Protein AF-A0A9D9JXM1-F1 (afdb_monomer)

Secondary structure (DSSP, 8-state):
--S-HHHHHHHHHHHHHHHHHTTS----PPTTPPTTHHHHHHHHHHHHHHHHHHHHHHHHHHHHHHHHHT-SS---HHHHHHHHHHHHHHHHHHTT---

Nearest PDB structures (foldseek):
  3at5-assembly1_A  TM=3.156E-01  e=7.061E+00  Podocnemis unifilis

Structure (mmCIF, N/CA/C/O backbone):
data_AF-A0A9D9JXM1-F1
#
_entry.id   AF-A0A9D9JXM1-F1
#
loop_
_atom_site.group_PDB
_atom_site.id
_atom_site.type_symbol
_atom_site.label_atom_id
_atom_site.label_alt_id
_atom_site.label_comp_id
_atom_site.label_asym_id
_atom_site.label_entity_id
_atom_site.label_seq_id
_atom_site.pdbx_PDB_ins_code
_atom_site.Cartn_x
_atom_site.Cartn_y
_atom_site.Cartn_z
_atom_site.occupancy
_atom_site.B_iso_or_equiv
_atom_site.auth_seq_id
_atom_site.auth_comp_id
_atom_site.auth_asym_id
_atom_site.auth_atom_id
_atom_site.pdbx_PDB_model_num
ATOM 1 N N . MET A 1 1 ? -0.958 9.144 5.772 1.00 65.94 1 MET A N 1
ATOM 2 C CA . MET A 1 1 ? -0.249 8.040 5.093 1.00 65.94 1 MET A CA 1
ATOM 3 C C . MET A 1 1 ? 0.777 7.406 6.000 1.00 65.94 1 MET A C 1
ATOM 5 O O . MET A 1 1 ? 1.579 8.111 6.601 1.00 65.94 1 MET A O 1
ATOM 9 N N . ARG A 1 2 ? 0.747 6.071 6.112 1.00 74.81 2 ARG A N 1
ATOM 10 C CA . ARG A 1 2 ? 1.712 5.279 6.905 1.00 74.81 2 ARG A CA 1
ATOM 11 C C . ARG A 1 2 ? 3.147 5.343 6.361 1.00 74.81 2 ARG A C 1
ATOM 13 O O . ARG A 1 2 ? 4.096 5.047 7.083 1.00 74.81 2 ARG A O 1
ATOM 20 N N . LEU A 1 3 ? 3.309 5.736 5.098 1.00 86.19 3 LEU A N 1
ATOM 21 C CA . LEU A 1 3 ? 4.589 5.963 4.432 1.00 86.19 3 LEU A CA 1
ATOM 22 C C . LEU A 1 3 ? 4.616 7.383 3.856 1.00 86.19 3 LEU A C 1
ATOM 24 O O . LEU A 1 3 ? 3.606 7.854 3.340 1.00 86.19 3 LEU A O 1
ATOM 28 N N . SER A 1 4 ? 5.765 8.061 3.938 1.00 92.12 4 SER A N 1
ATOM 29 C CA . SER A 1 4 ? 5.966 9.348 3.264 1.00 92.12 4 SER A CA 1
ATOM 30 C C . SER A 1 4 ? 6.168 9.156 1.760 1.00 92.12 4 SER A C 1
ATOM 32 O O . SER A 1 4 ? 6.690 8.123 1.332 1.00 92.12 4 SER A O 1
ATOM 34 N N . GLU A 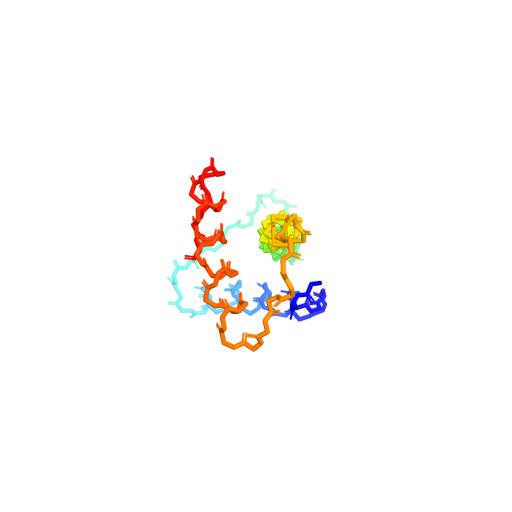1 5 ? 5.822 10.167 0.961 1.00 91.31 5 GLU A N 1
ATOM 35 C CA . GLU A 1 5 ? 5.982 10.132 -0.502 1.00 91.31 5 GLU A CA 1
ATOM 36 C C . GLU A 1 5 ? 7.420 9.809 -0.928 1.00 91.31 5 GLU A C 1
ATOM 38 O O . GLU A 1 5 ? 7.641 8.958 -1.788 1.00 91.31 5 GLU A O 1
ATOM 43 N N . ASP A 1 6 ? 8.418 10.398 -0.264 1.00 93.31 6 ASP A N 1
ATOM 44 C CA . ASP A 1 6 ? 9.828 10.110 -0.546 1.00 93.31 6 ASP A CA 1
ATOM 45 C C . ASP A 1 6 ? 10.200 8.651 -0.264 1.00 93.31 6 ASP A C 1
ATOM 47 O O . ASP A 1 6 ? 11.003 8.053 -0.985 1.00 93.31 6 ASP A O 1
ATOM 51 N N . LYS A 1 7 ? 9.606 8.043 0.769 1.00 94.94 7 LYS A N 1
ATOM 52 C CA . LYS A 1 7 ? 9.831 6.629 1.079 1.00 94.94 7 LYS A CA 1
ATOM 53 C C . LYS A 1 7 ? 9.166 5.731 0.038 1.00 94.94 7 LYS A C 1
ATOM 55 O O . LYS A 1 7 ? 9.782 4.752 -0.376 1.00 94.94 7 LYS A O 1
ATOM 60 N N . ILE A 1 8 ? 7.967 6.086 -0.426 1.00 95.44 8 ILE A N 1
ATOM 61 C CA . ILE A 1 8 ? 7.277 5.374 -1.511 1.00 95.44 8 ILE A CA 1
ATOM 62 C C . ILE A 1 8 ? 8.094 5.466 -2.805 1.00 95.44 8 ILE A C 1
ATOM 64 O O . ILE A 1 8 ? 8.305 4.449 -3.461 1.00 95.44 8 ILE A O 1
ATOM 68 N N . ARG A 1 9 ? 8.643 6.644 -3.131 1.00 95.19 9 ARG A N 1
ATOM 69 C CA . ARG A 1 9 ? 9.523 6.829 -4.295 1.00 95.19 9 ARG A CA 1
ATOM 70 C C . ARG A 1 9 ? 10.744 5.914 -4.232 1.00 95.19 9 ARG A C 1
ATOM 72 O O . ARG A 1 9 ? 11.005 5.195 -5.191 1.00 95.19 9 ARG A O 1
ATOM 79 N N . ARG A 1 10 ? 11.439 5.867 -3.090 1.00 96.31 10 ARG A N 1
ATOM 80 C CA . ARG A 1 10 ? 12.594 4.969 -2.901 1.00 96.31 10 ARG A CA 1
ATOM 81 C C . ARG A 1 10 ? 12.223 3.492 -3.032 1.00 96.31 10 ARG A C 1
ATOM 83 O O . A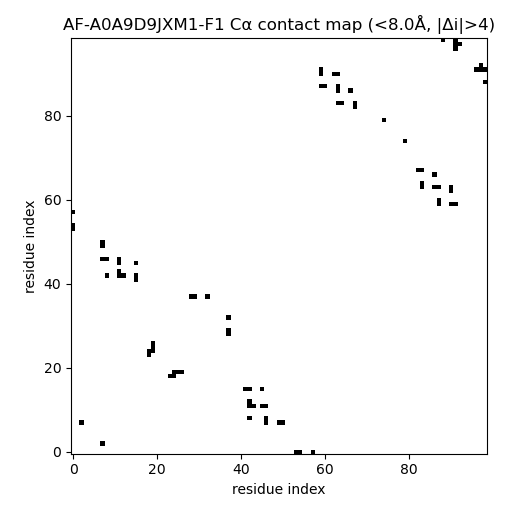RG A 1 10 ? 13.006 2.717 -3.572 1.00 96.31 10 ARG A O 1
ATOM 90 N N . ILE A 1 11 ? 11.050 3.091 -2.537 1.00 96.19 11 ILE A N 1
ATOM 91 C CA . ILE A 1 11 ? 10.545 1.720 -2.700 1.00 96.19 11 ILE A CA 1
ATOM 92 C C . ILE A 1 11 ? 10.281 1.427 -4.180 1.00 96.19 11 ILE A C 1
ATOM 94 O O . ILE A 1 11 ? 10.698 0.379 -4.662 1.00 96.19 11 ILE A O 1
ATOM 98 N N . ALA A 1 12 ? 9.649 2.351 -4.905 1.00 96.88 12 ALA A N 1
ATOM 99 C CA . ALA A 1 12 ? 9.350 2.188 -6.324 1.00 96.88 12 ALA A CA 1
ATOM 100 C C . ALA A 1 12 ? 10.621 2.060 -7.182 1.00 96.88 12 ALA A C 1
ATOM 102 O O . ALA A 1 12 ? 10.705 1.174 -8.030 1.00 96.88 12 ALA A O 1
ATOM 103 N N . GLU A 1 13 ? 11.627 2.901 -6.926 1.00 96.50 13 GLU A N 1
ATOM 104 C CA . GLU A 1 13 ? 12.941 2.825 -7.577 1.00 96.50 13 GLU A CA 1
ATOM 105 C C . GLU A 1 13 ? 13.624 1.487 -7.300 1.00 96.50 13 GLU A C 1
ATOM 107 O O . GLU A 1 13 ? 14.030 0.786 -8.225 1.00 96.50 13 GLU A O 1
ATOM 112 N N . ARG A 1 14 ? 13.693 1.098 -6.023 1.00 96.94 14 ARG A N 1
ATOM 113 C CA . ARG A 1 14 ? 14.340 -0.146 -5.612 1.00 96.94 14 ARG A CA 1
ATOM 114 C C . ARG A 1 14 ? 13.635 -1.376 -6.176 1.00 96.94 14 ARG A C 1
ATOM 116 O O . ARG A 1 14 ? 14.309 -2.306 -6.600 1.00 96.94 14 ARG A O 1
ATOM 123 N N . LEU A 1 15 ? 12.303 -1.384 -6.197 1.00 96.19 15 LEU A N 1
ATOM 124 C CA . LEU A 1 15 ? 11.524 -2.472 -6.783 1.00 96.19 15 LEU A CA 1
ATOM 125 C C . LEU A 1 15 ? 11.812 -2.600 -8.280 1.00 96.19 15 LEU A C 1
ATOM 127 O O . LEU A 1 15 ? 12.078 -3.702 -8.750 1.00 96.19 15 LEU A O 1
ATOM 131 N N . HIS A 1 16 ? 11.791 -1.484 -9.015 1.00 94.94 16 HIS A N 1
ATOM 132 C CA . HIS A 1 16 ? 12.121 -1.477 -10.439 1.00 94.94 16 HIS A CA 1
ATOM 133 C C . HIS A 1 16 ? 13.508 -2.083 -10.687 1.00 94.94 16 HIS A C 1
ATOM 135 O O . HIS A 1 16 ? 13.633 -3.024 -11.473 1.00 94.94 16 HIS A O 1
ATOM 141 N N . ASP A 1 17 ? 14.523 -1.560 -9.995 1.00 94.38 17 ASP A N 1
ATOM 142 C CA . ASP A 1 17 ? 15.922 -1.905 -10.238 1.00 94.38 17 ASP A CA 1
ATOM 143 C C . ASP A 1 17 ? 16.255 -3.333 -9.772 1.00 94.38 17 ASP A C 1
ATOM 145 O O . ASP A 1 17 ? 16.942 -4.065 -10.482 1.00 94.38 17 ASP A O 1
ATOM 149 N N . GLU A 1 18 ? 15.733 -3.785 -8.623 1.00 96.31 18 GLU A N 1
ATOM 150 C CA . GLU A 1 18 ? 15.980 -5.151 -8.139 1.00 96.31 18 GLU A CA 1
ATOM 151 C C . GLU A 1 18 ? 15.324 -6.218 -9.027 1.00 96.31 18 GLU A C 1
ATOM 153 O O . GLU A 1 18 ? 15.898 -7.294 -9.209 1.00 96.31 18 GLU A O 1
ATOM 158 N N . LEU A 1 19 ? 14.139 -5.951 -9.589 1.00 95.06 19 LEU A N 1
ATOM 159 C CA . LEU A 1 19 ? 13.471 -6.895 -10.491 1.00 95.06 19 LEU A CA 1
ATOM 160 C C . LEU A 1 19 ? 14.266 -7.107 -11.786 1.00 95.06 19 LEU A C 1
ATOM 162 O O . LEU A 1 19 ? 14.374 -8.240 -12.261 1.00 95.06 19 LEU A O 1
ATOM 166 N N . GLU A 1 20 ? 14.852 -6.039 -12.326 1.00 94.00 20 GLU A N 1
ATOM 167 C CA . GLU A 1 20 ? 15.735 -6.110 -13.493 1.00 94.00 20 GLU A CA 1
ATOM 168 C C . GLU A 1 20 ? 17.070 -6.773 -13.147 1.00 94.00 20 GLU A C 1
ATOM 170 O O . GLU A 1 20 ? 17.493 -7.700 -13.836 1.00 94.00 20 GLU A O 1
ATOM 175 N N . GLN A 1 21 ? 17.699 -6.379 -12.036 1.00 94.81 21 GLN A N 1
ATOM 176 C CA . GLN A 1 21 ? 18.983 -6.933 -11.604 1.00 94.81 21 GLN A CA 1
ATOM 177 C C . GLN A 1 21 ? 18.918 -8.447 -11.358 1.00 94.81 21 GLN A C 1
ATOM 179 O O . GLN A 1 21 ? 19.879 -9.165 -11.632 1.00 94.81 21 GLN A O 1
ATOM 184 N N . ARG A 1 22 ? 17.786 -8.951 -10.851 1.00 96.06 22 ARG A N 1
ATOM 185 C CA . ARG A 1 22 ? 17.558 -10.390 -10.641 1.00 96.06 22 ARG A CA 1
ATOM 186 C C . ARG A 1 22 ? 17.144 -11.134 -11.915 1.00 96.06 22 ARG A C 1
ATOM 188 O O . ARG A 1 22 ? 16.948 -12.344 -11.857 1.00 96.06 22 ARG A O 1
ATOM 195 N N . GLY A 1 23 ? 16.978 -10.437 -13.040 1.00 93.12 23 GLY A N 1
ATOM 196 C CA . GLY A 1 23 ? 16.535 -11.021 -14.307 1.00 93.12 23 GLY A CA 1
ATOM 197 C C . GLY A 1 23 ? 15.079 -11.493 -14.302 1.00 93.12 23 GLY A C 1
ATOM 198 O O . GLY A 1 23 ? 14.695 -12.286 -15.158 1.00 93.12 23 GLY A O 1
ATOM 199 N N . LEU A 1 24 ? 14.263 -11.028 -13.349 1.00 94.56 24 LEU A N 1
ATOM 200 C CA . LEU A 1 24 ? 12.838 -11.374 -13.267 1.00 94.56 24 LEU A CA 1
ATOM 201 C C . LEU A 1 24 ? 12.010 -10.598 -14.292 1.00 94.56 24 LEU A C 1
ATOM 203 O O . LEU A 1 24 ? 10.946 -11.051 -14.709 1.00 94.56 24 LEU A O 1
ATOM 207 N N . VAL A 1 25 ? 12.503 -9.427 -14.699 1.00 92.25 25 VAL A N 1
ATOM 208 C CA . VAL A 1 25 ? 11.884 -8.576 -15.710 1.00 92.25 25 VAL A CA 1
ATOM 209 C C . VAL A 1 25 ? 12.966 -8.040 -16.641 1.00 92.25 25 VAL A C 1
ATOM 211 O O . VAL A 1 25 ? 14.019 -7.606 -16.189 1.00 92.25 25 VAL A O 1
ATOM 214 N N . ALA A 1 26 ? 12.694 -8.043 -17.946 1.00 88.31 26 ALA A N 1
ATOM 215 C CA . ALA A 1 26 ? 13.525 -7.385 -18.949 1.00 88.31 26 ALA A CA 1
ATOM 216 C C . ALA A 1 26 ? 12.737 -6.220 -19.549 1.00 88.31 26 ALA A C 1
ATOM 218 O O . ALA A 1 26 ? 11.847 -6.418 -20.385 1.00 88.31 26 ALA A O 1
ATOM 219 N N . TYR A 1 27 ? 13.027 -5.003 -19.094 1.00 87.88 27 TYR A N 1
ATOM 220 C CA . TYR A 1 27 ? 12.314 -3.827 -19.566 1.00 87.88 27 TYR A CA 1
ATOM 221 C C . TYR A 1 27 ? 12.716 -3.491 -21.001 1.00 87.88 27 TYR A C 1
ATOM 223 O O . TYR A 1 27 ? 13.887 -3.511 -21.373 1.00 87.88 27 TYR A O 1
ATOM 231 N N . LYS A 1 28 ? 11.719 -3.164 -21.821 1.00 84.44 28 LYS A N 1
ATOM 232 C CA . LYS A 1 28 ? 11.931 -2.666 -23.179 1.00 84.44 28 LYS A CA 1
ATOM 233 C C . LYS A 1 28 ? 11.512 -1.214 -23.220 1.00 84.44 28 LYS A C 1
ATOM 235 O O . LYS A 1 28 ? 10.382 -0.887 -22.857 1.00 84.44 28 LYS A O 1
ATOM 240 N N . ASP A 1 29 ? 12.413 -0.362 -23.678 1.00 81.44 29 ASP A N 1
ATOM 241 C CA . ASP A 1 29 ? 12.061 1.021 -23.947 1.00 81.44 29 ASP A CA 1
ATOM 242 C C . ASP A 1 29 ? 11.371 1.132 -25.319 1.00 81.44 29 ASP A C 1
ATOM 244 O O . ASP A 1 29 ? 11.708 0.390 -26.252 1.00 81.44 29 ASP A O 1
ATOM 248 N N . PRO A 1 30 ? 10.379 2.029 -25.465 1.00 75.69 30 PRO A N 1
ATOM 249 C CA . PRO A 1 30 ? 9.762 2.305 -26.755 1.00 75.69 30 PRO A CA 1
ATOM 250 C C . PRO A 1 30 ? 10.807 2.744 -27.787 1.00 75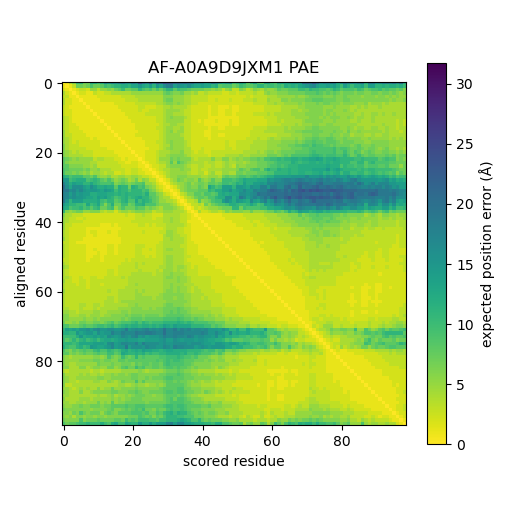.69 30 PRO A C 1
ATOM 252 O O . PRO A 1 30 ? 11.771 3.440 -27.460 1.00 75.69 30 PRO A O 1
ATOM 255 N N . ARG A 1 31 ? 10.602 2.385 -29.060 1.00 76.75 31 ARG A N 1
ATOM 256 C CA . ARG A 1 31 ? 11.481 2.845 -30.148 1.00 76.75 31 ARG A CA 1
ATOM 257 C C . ARG A 1 31 ? 11.496 4.377 -30.188 1.00 76.75 31 ARG A C 1
ATOM 259 O O . ARG A 1 31 ? 10.440 4.992 -30.282 1.00 76.75 31 ARG A O 1
ATOM 266 N N . GLY A 1 32 ? 12.690 4.969 -30.137 1.00 76.44 32 GLY A N 1
ATOM 267 C CA . GLY A 1 32 ? 12.881 6.424 -30.155 1.00 76.44 32 GLY A CA 1
ATOM 268 C C . GLY A 1 32 ? 12.784 7.115 -28.790 1.00 76.44 32 GLY A C 1
ATOM 269 O O . GLY A 1 32 ? 12.851 8.340 -28.742 1.00 76.44 32 GLY A O 1
ATOM 270 N N . ALA A 1 33 ? 12.642 6.372 -27.687 1.00 75.56 33 ALA A N 1
ATOM 271 C CA . ALA A 1 33 ? 12.672 6.957 -26.350 1.00 75.56 33 ALA A CA 1
ATOM 272 C C . ALA A 1 33 ? 14.076 7.469 -25.982 1.00 75.56 33 ALA A C 1
ATOM 274 O O . ALA A 1 33 ? 15.090 6.832 -26.270 1.00 75.56 33 ALA A O 1
ATOM 275 N N . THR A 1 34 ? 14.127 8.615 -25.303 1.00 74.69 34 THR A N 1
ATOM 276 C CA . THR A 1 34 ? 15.356 9.169 -24.726 1.00 74.69 34 THR A CA 1
ATOM 277 C C . THR A 1 34 ? 15.908 8.222 -23.650 1.00 74.69 34 THR A C 1
ATOM 279 O O . THR A 1 34 ? 15.117 7.691 -22.860 1.00 74.69 34 THR A O 1
ATOM 282 N N . PRO A 1 35 ? 17.238 8.027 -23.552 1.00 70.19 35 PRO A N 1
ATOM 283 C CA . PRO A 1 35 ? 17.832 7.214 -22.493 1.00 70.19 35 PRO A CA 1
ATOM 284 C C . PRO A 1 35 ? 17.338 7.638 -21.102 1.00 70.19 35 PRO A C 1
ATOM 286 O O . PRO A 1 35 ? 17.329 8.822 -20.772 1.00 70.19 35 PRO A O 1
ATOM 289 N N . GLY A 1 36 ? 16.883 6.677 -20.295 1.00 71.25 36 GLY A N 1
ATOM 290 C CA . GLY A 1 36 ? 16.385 6.917 -18.933 1.00 71.25 36 GLY A CA 1
ATOM 291 C C . GLY A 1 36 ? 14.920 7.367 -18.819 1.00 71.25 36 GLY A C 1
ATOM 292 O O . GLY A 1 36 ? 14.332 7.213 -17.746 1.00 71.25 36 GLY A O 1
ATOM 293 N N . ALA A 1 37 ? 14.283 7.829 -19.904 1.00 78.44 37 ALA A N 1
ATOM 294 C CA . ALA A 1 37 ? 12.872 8.231 -19.885 1.00 78.44 37 ALA A CA 1
ATOM 295 C C . ALA A 1 37 ? 11.935 7.047 -19.585 1.00 78.44 37 ALA A C 1
ATOM 297 O O . ALA A 1 37 ? 10.967 7.184 -18.834 1.00 78.44 37 ALA A O 1
ATOM 298 N N . GLY A 1 38 ? 12.259 5.860 -20.108 1.00 85.88 38 GLY A N 1
ATOM 299 C CA . GLY A 1 38 ? 11.500 4.641 -19.837 1.00 85.88 38 GLY A CA 1
ATOM 300 C C . GLY A 1 38 ? 11.558 4.217 -18.369 1.00 85.88 38 GLY A C 1
ATOM 301 O O . GLY A 1 38 ? 10.522 3.894 -17.786 1.00 85.88 38 GLY A O 1
ATOM 302 N N . ARG A 1 39 ? 12.738 4.294 -17.733 1.00 89.56 39 ARG A N 1
ATOM 303 C CA . ARG A 1 39 ? 12.891 4.001 -16.296 1.00 89.56 39 ARG A CA 1
ATOM 304 C C . ARG A 1 39 ? 12.050 4.954 -15.455 1.00 89.56 39 ARG A C 1
ATOM 306 O O . ARG A 1 39 ? 11.287 4.497 -14.609 1.00 89.56 39 ARG A O 1
ATOM 313 N N . ALA A 1 40 ? 12.155 6.261 -15.701 1.00 90.56 40 ALA A N 1
ATOM 314 C CA . ALA A 1 40 ? 11.397 7.259 -14.949 1.00 90.56 40 ALA A CA 1
ATOM 315 C C . ALA A 1 40 ? 9.879 7.023 -15.047 1.00 90.56 40 ALA A C 1
ATOM 317 O O . ALA A 1 40 ? 9.184 7.062 -14.033 1.00 90.56 40 ALA A O 1
ATOM 318 N N . ALA A 1 41 ? 9.372 6.703 -16.242 1.00 91.19 41 ALA A N 1
ATOM 319 C CA . ALA A 1 41 ? 7.960 6.388 -16.446 1.00 91.19 41 ALA A CA 1
ATOM 320 C C . ALA A 1 41 ? 7.516 5.124 -15.687 1.00 91.19 41 ALA A C 1
ATOM 322 O O . ALA A 1 41 ? 6.455 5.125 -15.065 1.00 91.19 41 ALA A O 1
ATOM 323 N N . ARG A 1 42 ? 8.331 4.061 -15.686 1.00 92.69 42 ARG A N 1
ATOM 324 C CA . ARG A 1 42 ? 8.033 2.818 -14.953 1.00 92.69 42 ARG A CA 1
ATOM 325 C C . ARG A 1 42 ? 8.046 3.021 -13.441 1.00 92.69 42 ARG A C 1
ATOM 327 O O . ARG A 1 42 ? 7.112 2.599 -12.766 1.00 92.69 42 ARG A O 1
ATOM 334 N N . VAL A 1 43 ? 9.059 3.712 -12.919 1.00 95.00 43 VAL A N 1
ATOM 335 C CA . VAL A 1 43 ? 9.129 4.075 -11.496 1.00 95.00 43 VAL A CA 1
ATOM 336 C C . VAL A 1 43 ? 7.915 4.912 -11.101 1.00 95.00 43 VAL A C 1
ATOM 338 O O . VAL A 1 43 ? 7.304 4.642 -10.069 1.00 95.00 43 VAL A O 1
ATOM 341 N N . LYS A 1 44 ? 7.514 5.878 -11.937 1.00 95.19 44 LYS A N 1
ATOM 342 C C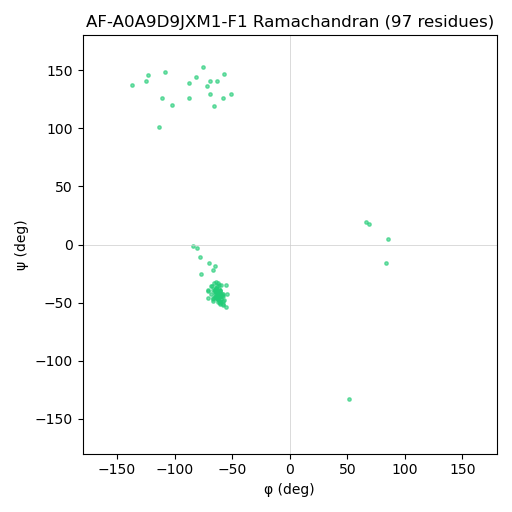A . LYS A 1 44 ? 6.302 6.670 -11.704 1.00 95.19 44 LYS A CA 1
ATOM 343 C C . LYS A 1 44 ? 5.048 5.794 -11.667 1.00 95.19 44 LYS A C 1
ATOM 345 O O . LYS A 1 44 ? 4.238 5.967 -10.768 1.00 95.19 44 LYS A O 1
ATOM 350 N N . ALA A 1 45 ? 4.901 4.840 -12.585 1.00 95.38 45 ALA A N 1
ATOM 351 C CA . ALA A 1 45 ? 3.753 3.933 -12.592 1.00 95.38 45 ALA A CA 1
ATOM 352 C C . ALA A 1 45 ? 3.676 3.077 -11.313 1.00 95.38 45 ALA A C 1
ATOM 354 O O . ALA A 1 45 ? 2.600 2.935 -10.738 1.00 95.38 45 ALA A O 1
ATOM 355 N N . ILE A 1 46 ? 4.813 2.561 -10.832 1.00 96.38 46 ILE A N 1
ATOM 356 C CA . ILE A 1 46 ? 4.892 1.823 -9.560 1.00 96.38 46 ILE A CA 1
ATOM 357 C C . ILE A 1 46 ? 4.530 2.739 -8.383 1.00 96.38 46 ILE A C 1
ATOM 359 O O . ILE A 1 46 ? 3.746 2.356 -7.519 1.00 96.38 46 ILE A O 1
ATOM 363 N N . TYR A 1 47 ? 5.083 3.953 -8.352 1.00 96.88 47 TYR A N 1
ATOM 364 C CA . TYR A 1 47 ? 4.781 4.951 -7.328 1.00 96.88 47 TYR A CA 1
ATOM 365 C C . TYR A 1 47 ? 3.285 5.278 -7.278 1.00 96.88 47 TYR A C 1
ATOM 367 O O . TYR A 1 47 ? 2.678 5.194 -6.214 1.00 96.88 47 TYR A O 1
ATOM 375 N N . ASP A 1 48 ? 2.692 5.614 -8.427 1.00 97.25 48 ASP A N 1
ATOM 376 C CA . ASP A 1 48 ? 1.281 5.982 -8.535 1.00 97.25 48 ASP A CA 1
ATOM 377 C C . ASP A 1 48 ? 0.383 4.827 -8.077 1.00 97.25 48 ASP A C 1
ATOM 379 O O . ASP A 1 48 ? -0.591 5.058 -7.362 1.00 97.25 48 ASP A O 1
ATOM 383 N N . PHE A 1 49 ? 0.742 3.588 -8.435 1.00 96.19 49 PHE A N 1
ATOM 384 C CA . PHE A 1 49 ? 0.041 2.391 -7.980 1.00 96.19 49 PHE A CA 1
ATOM 385 C C . PHE A 1 49 ? 0.076 2.259 -6.452 1.00 96.19 49 PHE A C 1
ATOM 387 O O . PHE A 1 49 ? -0.977 2.133 -5.834 1.00 96.19 49 PHE A O 1
ATOM 394 N N . ILE A 1 50 ? 1.257 2.357 -5.828 1.00 95.12 50 ILE A N 1
ATOM 395 C CA . ILE A 1 50 ? 1.395 2.252 -4.364 1.00 95.12 50 ILE A CA 1
ATOM 396 C C . ILE A 1 50 ? 0.622 3.375 -3.661 1.00 95.12 50 ILE A C 1
ATOM 398 O O . ILE A 1 50 ? -0.046 3.137 -2.660 1.00 95.12 50 ILE A O 1
ATOM 402 N N . VAL A 1 51 ? 0.697 4.606 -4.171 1.00 95.75 51 VAL A N 1
ATOM 403 C CA . VAL A 1 51 ? -0.033 5.748 -3.603 1.00 95.75 51 VAL A CA 1
ATOM 404 C C . VAL A 1 51 ? -1.541 5.542 -3.699 1.00 95.75 51 VAL A C 1
ATOM 406 O O . VAL A 1 51 ? -2.249 5.826 -2.736 1.00 95.75 51 VAL A O 1
ATOM 409 N N . ALA A 1 52 ? -2.039 5.080 -4.847 1.00 94.62 52 ALA A N 1
ATOM 410 C CA . ALA A 1 52 ? -3.458 4.802 -5.030 1.00 94.62 52 ALA A CA 1
ATOM 411 C C . ALA A 1 52 ? -3.935 3.695 -4.082 1.00 94.62 52 ALA A C 1
ATOM 413 O O . ALA A 1 52 ? -4.968 3.856 -3.437 1.00 94.62 52 ALA A O 1
ATOM 414 N N . ASP A 1 53 ? -3.154 2.626 -3.942 1.00 94.56 53 ASP A N 1
ATOM 415 C CA . ASP A 1 53 ? -3.464 1.514 -3.046 1.00 94.56 53 ASP A CA 1
ATOM 416 C C . ASP A 1 53 ? -3.513 1.953 -1.572 1.00 94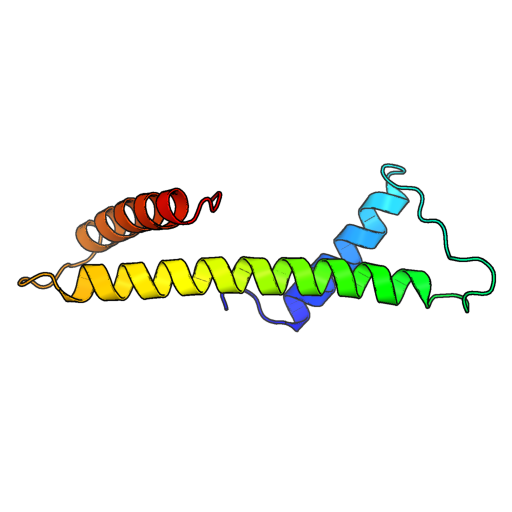.56 53 ASP A C 1
ATOM 418 O O . ASP A 1 53 ? -4.501 1.720 -0.877 1.00 94.56 53 ASP A O 1
ATOM 422 N N . LEU A 1 54 ? -2.514 2.720 -1.121 1.00 93.06 54 LEU A N 1
ATOM 423 C CA . LEU A 1 54 ? -2.485 3.268 0.239 1.00 93.06 54 LEU A CA 1
ATOM 424 C C . LEU A 1 54 ? -3.669 4.197 0.528 1.00 93.06 54 LEU A C 1
ATOM 426 O O . LEU A 1 54 ? -4.162 4.215 1.652 1.00 93.06 54 LEU A O 1
ATOM 430 N N . LYS A 1 55 ? -4.143 4.964 -0.463 1.00 93.50 55 LYS A N 1
ATOM 431 C CA . LYS A 1 55 ? -5.343 5.800 -0.299 1.00 93.50 55 LYS A CA 1
ATOM 432 C C . LYS A 1 55 ? -6.593 4.956 -0.074 1.00 93.50 55 LYS A C 1
ATOM 434 O O . LYS A 1 55 ? -7.412 5.317 0.764 1.00 93.50 55 LYS A O 1
ATOM 439 N N . ILE A 1 56 ? -6.726 3.828 -0.774 1.00 94.19 56 ILE A N 1
ATOM 440 C CA . ILE A 1 56 ? -7.840 2.898 -0.550 1.00 94.19 56 ILE A CA 1
ATOM 441 C C . ILE A 1 56 ? -7.783 2.358 0.884 1.00 94.19 56 ILE A C 1
ATOM 443 O O . ILE A 1 56 ? -8.806 2.345 1.568 1.00 94.19 56 ILE A O 1
ATOM 447 N N . GLU A 1 57 ? -6.597 1.976 1.369 1.00 93.44 57 GLU A N 1
ATOM 448 C CA . GLU A 1 57 ? -6.431 1.521 2.755 1.00 93.44 57 GLU A CA 1
ATOM 449 C C . GLU A 1 57 ? -6.813 2.616 3.770 1.00 93.44 57 GLU A C 1
ATOM 451 O O . GLU A 1 57 ? -7.506 2.341 4.750 1.00 93.44 57 GLU A O 1
ATOM 456 N N . GLU A 1 58 ? -6.418 3.868 3.528 1.00 93.69 58 GLU A N 1
ATOM 457 C CA . GLU A 1 58 ? -6.780 5.004 4.385 1.00 93.69 58 GLU A CA 1
ATOM 458 C C . GLU A 1 58 ? -8.284 5.275 4.415 1.00 93.69 58 GLU A C 1
ATOM 460 O O . GLU A 1 58 ? -8.839 5.578 5.472 1.00 93.69 58 GLU A O 1
ATOM 465 N N . GLU A 1 59 ? -8.962 5.156 3.275 1.00 94.88 59 GLU A N 1
ATOM 466 C CA . GLU A 1 59 ? -10.415 5.290 3.213 1.00 94.88 59 GLU A CA 1
ATOM 467 C C . GLU A 1 59 ? -11.128 4.183 3.991 1.00 94.88 59 GLU A C 1
ATOM 469 O O . GLU A 1 59 ? -12.136 4.452 4.652 1.00 94.88 59 GLU A O 1
ATOM 474 N N . ILE A 1 60 ? -10.607 2.952 3.926 1.00 95.62 60 ILE A N 1
ATOM 475 C CA . ILE A 1 60 ? -11.099 1.825 4.722 1.00 95.62 60 ILE A CA 1
ATOM 476 C C . ILE A 1 60 ? -10.916 2.134 6.209 1.00 95.62 60 ILE A C 1
ATOM 478 O O . ILE A 1 60 ? -11.878 2.032 6.968 1.00 95.62 60 ILE A O 1
ATOM 482 N N . ASP A 1 61 ? -9.725 2.571 6.627 1.00 95.00 61 ASP A N 1
ATOM 483 C CA . ASP A 1 61 ? -9.449 2.937 8.020 1.00 95.00 61 ASP A CA 1
ATOM 484 C C . ASP A 1 61 ? -10.394 4.057 8.498 1.00 95.00 61 A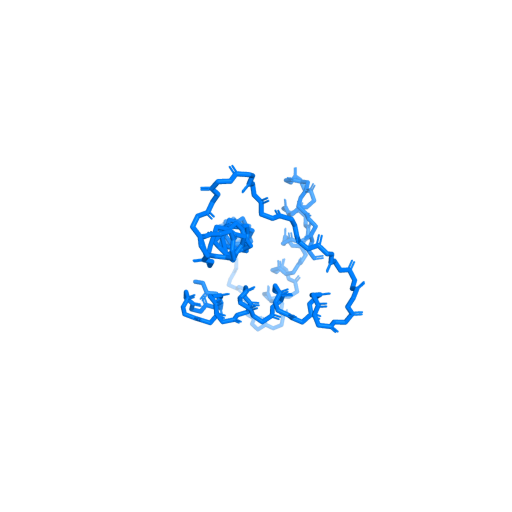SP A C 1
ATOM 486 O O . ASP A 1 61 ? -10.997 3.951 9.566 1.00 95.00 61 ASP A O 1
ATOM 490 N N . ALA A 1 62 ? -10.611 5.095 7.685 1.00 95.56 62 ALA A N 1
ATOM 491 C CA . ALA A 1 62 ? -11.525 6.191 8.008 1.00 95.56 62 ALA A CA 1
ATOM 492 C C . ALA A 1 62 ? -12.997 5.748 8.093 1.00 95.56 62 ALA A C 1
ATOM 494 O O . ALA A 1 62 ? -13.782 6.302 8.867 1.00 95.56 62 ALA A O 1
ATOM 495 N N . GLU A 1 63 ? -13.416 4.768 7.293 1.00 95.62 63 GLU A N 1
ATOM 496 C CA . GLU A 1 63 ? -14.742 4.158 7.410 1.00 95.62 63 GLU A CA 1
ATOM 497 C C . GLU A 1 63 ? -14.881 3.343 8.696 1.00 95.62 63 GLU A C 1
ATOM 499 O O . GLU A 1 63 ? -15.882 3.485 9.399 1.00 95.62 63 GLU A O 1
ATOM 504 N N . VAL A 1 64 ? -13.863 2.564 9.055 1.00 96.38 64 VAL A N 1
ATOM 505 C CA . VAL A 1 64 ? -13.844 1.813 10.315 1.00 96.38 64 VAL A CA 1
ATOM 506 C C . VAL A 1 64 ? -13.921 2.754 11.513 1.00 96.38 64 VAL A C 1
ATOM 508 O O . VAL A 1 64 ? -14.721 2.518 12.414 1.00 96.38 64 VAL A O 1
ATOM 511 N N . GLU A 1 65 ? -13.169 3.856 11.515 1.00 95.19 65 GLU A N 1
ATOM 512 C CA . GLU A 1 65 ? -13.251 4.863 12.581 1.00 95.19 65 GLU A CA 1
ATOM 513 C C . GLU A 1 65 ? -14.657 5.475 12.693 1.00 95.19 65 GLU A C 1
ATOM 515 O O . GLU A 1 65 ? -15.169 5.657 13.800 1.00 95.19 65 GLU A O 1
ATOM 520 N N . ARG A 1 66 ? -15.331 5.727 11.561 1.00 95.81 66 ARG A N 1
ATOM 521 C CA . ARG A 1 66 ? -16.737 6.168 11.556 1.00 95.81 66 ARG A CA 1
ATOM 522 C C . ARG A 1 66 ? -17.681 5.113 12.125 1.00 95.81 66 ARG A C 1
ATOM 524 O O . ARG A 1 66 ? -18.627 5.476 12.808 1.00 95.81 66 ARG A O 1
ATOM 531 N N . ILE A 1 67 ? -17.444 3.828 11.872 1.00 94.06 67 ILE A N 1
ATOM 532 C CA . ILE A 1 67 ? -18.244 2.740 12.454 1.00 94.06 67 ILE A CA 1
ATOM 533 C C . ILE A 1 67 ? -18.028 2.687 13.968 1.00 94.06 67 ILE A C 1
ATOM 535 O O . ILE A 1 67 ? -18.996 2.669 14.727 1.00 94.06 67 ILE A O 1
ATOM 539 N N . LEU A 1 68 ? -16.774 2.708 14.425 1.00 93.69 68 LEU A N 1
ATOM 540 C CA . LEU A 1 68 ? -16.442 2.632 15.848 1.00 93.69 68 LEU A CA 1
ATOM 541 C C . LEU A 1 68 ? -16.967 3.836 16.638 1.00 93.69 68 LEU A C 1
ATOM 543 O O . LEU A 1 68 ? -17.362 3.668 17.789 1.00 93.69 68 LEU A O 1
ATOM 547 N N . SER A 1 69 ? -17.038 5.023 16.031 1.00 93.12 69 SER A N 1
ATOM 548 C CA . SER A 1 69 ? -17.571 6.219 16.695 1.00 93.12 69 SER A CA 1
ATOM 549 C C . SER A 1 69 ? -19.084 6.181 16.940 1.00 93.12 69 SER A C 1
ATOM 551 O O . SER A 1 69 ? -19.575 6.935 17.775 1.00 93.12 69 SER A O 1
ATOM 553 N N . THR A 1 70 ? -19.828 5.285 16.276 1.00 93.88 70 THR A N 1
ATOM 554 C CA . THR A 1 70 ? -21.266 5.081 16.544 1.00 93.88 70 THR A CA 1
ATOM 555 C C . THR A 1 70 ? -21.553 4.253 17.797 1.00 93.88 70 THR A C 1
ATOM 557 O O . THR A 1 70 ? -22.704 4.169 18.228 1.00 93.88 70 THR A O 1
ATOM 560 N N . TYR A 1 71 ? -20.535 3.628 18.396 1.00 90.19 71 TYR A N 1
ATOM 561 C CA . TYR A 1 71 ? -20.725 2.830 19.601 1.00 90.19 71 TYR A CA 1
ATOM 562 C C . TYR A 1 71 ? -21.071 3.746 20.780 1.00 90.19 71 TYR A C 1
ATOM 564 O O . TYR A 1 71 ? -20.382 4.720 21.063 1.00 90.19 71 TYR A O 1
ATOM 572 N N . SER A 1 72 ? -22.141 3.403 21.501 1.00 80.06 72 SER A N 1
ATOM 573 C CA . SER A 1 72 ? -22.655 4.196 22.628 1.00 80.06 72 SER A CA 1
ATOM 574 C C . SER A 1 72 ? -21.713 4.249 23.831 1.00 80.06 72 SER A C 1
ATOM 576 O O . SER A 1 72 ? -21.812 5.154 24.657 1.00 80.06 72 SER A O 1
ATOM 578 N N . ARG A 1 73 ? -20.807 3.274 23.942 1.00 90.50 73 ARG A N 1
ATOM 579 C CA . ARG A 1 73 ? -19.790 3.196 24.991 1.00 90.50 73 ARG A CA 1
ATOM 580 C C . ARG A 1 73 ? -18.410 3.485 24.427 1.00 90.50 73 ARG A C 1
ATOM 582 O O . ARG A 1 73 ? -18.096 3.103 23.303 1.00 90.50 73 ARG A O 1
ATOM 589 N N . GLU A 1 74 ? -17.566 4.077 25.261 1.00 86.88 74 GLU A N 1
ATOM 590 C CA . GLU A 1 74 ? -16.160 4.290 24.944 1.00 86.88 74 GLU A CA 1
ATOM 591 C C . GLU A 1 74 ? -15.432 2.937 24.843 1.00 86.88 74 GLU A C 1
ATOM 593 O O . GLU A 1 74 ? -15.391 2.165 25.804 1.00 86.88 74 GLU A O 1
ATOM 598 N N . LEU A 1 75 ? -14.868 2.645 23.670 1.00 89.12 75 LEU A N 1
ATOM 599 C CA . LEU A 1 75 ? -14.061 1.449 23.424 1.00 89.12 75 LEU A CA 1
ATOM 600 C C . LEU A 1 75 ? -12.601 1.744 23.791 1.00 89.12 75 LEU A C 1
ATOM 602 O O . LEU A 1 75 ? -12.023 2.702 23.275 1.00 89.12 75 LEU A O 1
ATOM 606 N N . LYS A 1 76 ? -11.983 0.926 24.653 1.00 90.69 76 LYS A N 1
ATOM 607 C CA . LYS A 1 76 ? -10.615 1.165 25.157 1.00 90.69 76 LYS A CA 1
ATOM 608 C C . LYS A 1 76 ? -9.664 0.008 24.886 1.00 90.69 76 LYS A C 1
ATOM 610 O O . LYS A 1 76 ? -10.041 -1.159 24.961 1.00 90.69 76 LYS A O 1
ATOM 615 N N . GLY A 1 77 ? -8.401 0.364 24.642 1.00 91.75 77 GLY A N 1
ATOM 616 C CA . GLY A 1 77 ? -7.283 -0.573 24.528 1.00 91.75 77 GLY A CA 1
ATOM 617 C C . GLY A 1 77 ? -7.564 -1.717 23.554 1.00 91.75 77 GLY A C 1
ATOM 618 O O . GLY A 1 77 ? -8.089 -1.506 22.463 1.00 91.75 77 GLY A O 1
ATOM 619 N N . THR A 1 78 ? -7.268 -2.940 23.992 1.00 93.44 78 THR A N 1
ATOM 620 C CA . THR A 1 78 ? -7.371 -4.162 23.184 1.00 93.44 78 THR A CA 1
ATOM 621 C C . THR A 1 78 ? -8.752 -4.384 22.571 1.00 93.44 78 THR A C 1
ATOM 623 O O . THR A 1 78 ? -8.850 -4.888 21.457 1.00 93.44 78 THR A O 1
ATOM 626 N N . GLU A 1 79 ? -9.831 -4.010 23.263 1.00 91.88 79 GLU A N 1
ATOM 627 C CA . GLU A 1 79 ? -11.187 -4.181 22.734 1.00 91.88 79 GLU A CA 1
ATOM 628 C C . GLU A 1 79 ? -11.401 -3.356 21.463 1.00 91.88 79 GLU A C 1
ATOM 630 O O . GLU A 1 79 ? -11.927 -3.859 20.466 1.00 91.88 79 GLU A O 1
ATOM 635 N N . ARG A 1 80 ? -10.948 -2.099 21.483 1.00 93.06 80 ARG A N 1
ATOM 636 C CA . ARG A 1 80 ? -11.018 -1.216 20.321 1.00 93.06 80 ARG A CA 1
ATOM 637 C C . ARG A 1 80 ? -10.199 -1.784 19.166 1.00 93.06 80 ARG A C 1
ATOM 639 O O . ARG A 1 80 ? -10.692 -1.804 18.044 1.00 93.06 80 ARG A O 1
ATOM 646 N N . ASP A 1 81 ? -8.999 -2.290 19.440 1.00 93.06 81 ASP A N 1
ATOM 647 C CA . ASP A 1 81 ? -8.108 -2.843 18.413 1.00 93.06 81 ASP A CA 1
ATOM 648 C C . ASP A 1 81 ? -8.691 -4.095 17.746 1.00 93.06 81 ASP A C 1
ATOM 650 O O . ASP A 1 81 ? -8.612 -4.252 16.525 1.00 93.06 81 ASP A O 1
ATOM 654 N N . VAL A 1 82 ? -9.310 -4.980 18.532 1.00 95.31 82 VAL A N 1
ATOM 655 C CA . VAL A 1 82 ? -9.984 -6.181 18.015 1.00 95.31 82 VAL A CA 1
ATOM 656 C C . VAL A 1 82 ? -11.158 -5.793 17.119 1.00 95.31 82 VAL A C 1
ATOM 658 O O . VAL A 1 82 ? -11.290 -6.324 16.014 1.00 95.31 82 VAL A O 1
ATOM 661 N N . LEU A 1 83 ? -11.994 -4.848 17.559 1.00 95.06 83 LEU A N 1
ATOM 662 C CA . LEU A 1 83 ? -13.130 -4.376 16.766 1.00 95.06 83 LEU A CA 1
ATOM 663 C C . LEU A 1 83 ? -12.682 -3.636 15.506 1.00 95.06 83 LEU A C 1
ATOM 665 O O . LEU A 1 83 ? -13.268 -3.849 14.447 1.00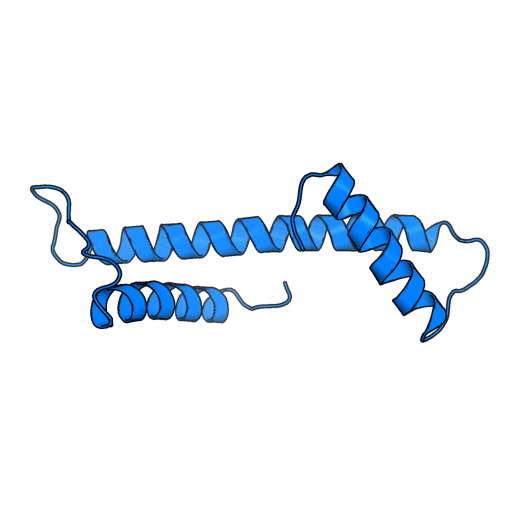 95.06 83 LEU A O 1
ATOM 669 N N . PHE A 1 84 ? -11.623 -2.832 15.598 1.00 95.69 84 PHE A N 1
ATOM 670 C CA . PHE A 1 84 ? -11.033 -2.150 14.452 1.00 95.69 84 PHE A CA 1
ATOM 671 C C . PHE A 1 84 ? -10.60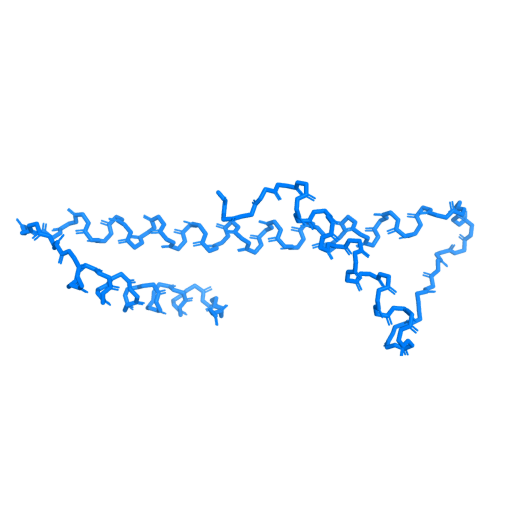3 -3.154 13.380 1.00 95.69 84 PHE A C 1
ATOM 673 O O . PHE A 1 84 ? -11.021 -3.037 12.233 1.00 95.69 84 PHE A O 1
ATOM 680 N N . ARG A 1 85 ? -9.829 -4.185 13.746 1.00 95.50 85 ARG A N 1
ATOM 681 C CA . ARG A 1 85 ? -9.378 -5.217 12.794 1.00 95.50 85 ARG A CA 1
ATOM 682 C C . ARG A 1 85 ? -10.549 -5.956 12.155 1.00 95.50 85 ARG A C 1
ATOM 684 O O . ARG A 1 85 ? -10.581 -6.103 10.938 1.00 95.50 85 ARG A O 1
ATOM 691 N N . LYS A 1 86 ? -11.539 -6.351 12.960 1.00 95.69 86 LYS A N 1
ATOM 692 C CA . LYS A 1 86 ? -12.728 -7.059 12.470 1.00 95.69 86 LYS A CA 1
ATOM 693 C C . LYS A 1 86 ? -13.510 -6.228 11.449 1.00 95.69 86 LYS A C 1
ATOM 695 O O . LYS A 1 86 ? -13.847 -6.725 10.378 1.00 95.69 86 LYS A O 1
ATOM 700 N N . HIS A 1 87 ? -13.789 -4.966 11.771 1.00 96.06 87 HIS A N 1
ATOM 701 C CA . HIS A 1 87 ? -14.512 -4.070 10.867 1.00 96.06 87 HIS A CA 1
ATOM 702 C C . HIS A 1 87 ? -13.683 -3.726 9.633 1.00 96.06 87 HIS A C 1
ATOM 704 O O . HIS A 1 87 ? -14.233 -3.660 8.539 1.00 96.06 87 HIS A O 1
ATOM 710 N N . LYS A 1 88 ? -12.363 -3.580 9.775 1.00 95.88 88 LYS A N 1
ATOM 711 C CA . LYS A 1 88 ? -11.451 -3.364 8.649 1.00 95.88 88 LYS A CA 1
ATOM 712 C C . LYS A 1 88 ? -11.503 -4.509 7.645 1.00 95.88 88 LYS A C 1
ATOM 714 O O . LYS A 1 88 ? -11.658 -4.253 6.455 1.00 95.88 88 LYS A O 1
ATOM 719 N N . GLU A 1 89 ? -11.443 -5.754 8.110 1.00 95.75 89 GLU A N 1
ATOM 720 C CA . GLU A 1 89 ? -11.594 -6.933 7.249 1.00 95.75 89 GLU A CA 1
ATOM 721 C C . GLU A 1 89 ? -12.960 -6.971 6.551 1.00 95.75 89 GLU A C 1
ATOM 723 O O . GLU A 1 89 ? -13.051 -7.310 5.369 1.00 95.75 89 GLU A O 1
ATOM 728 N N . GLU A 1 90 ? -14.030 -6.606 7.258 1.00 95.56 90 GLU A N 1
ATOM 729 C CA . GLU A 1 90 ? -15.378 -6.573 6.691 1.00 95.56 90 GLU A CA 1
ATOM 730 C C . GLU A 1 90 ? -15.529 -5.487 5.614 1.00 95.56 90 GLU A C 1
ATOM 732 O O . GLU A 1 90 ? -16.047 -5.762 4.529 1.00 95.56 90 GLU A O 1
ATOM 737 N N . VAL A 1 91 ? -15.059 -4.267 5.887 1.00 95.69 91 VAL A N 1
ATOM 738 C CA . VAL A 1 91 ? -15.107 -3.136 4.947 1.00 95.69 91 VAL A CA 1
ATOM 739 C C . VAL A 1 91 ? -14.231 -3.415 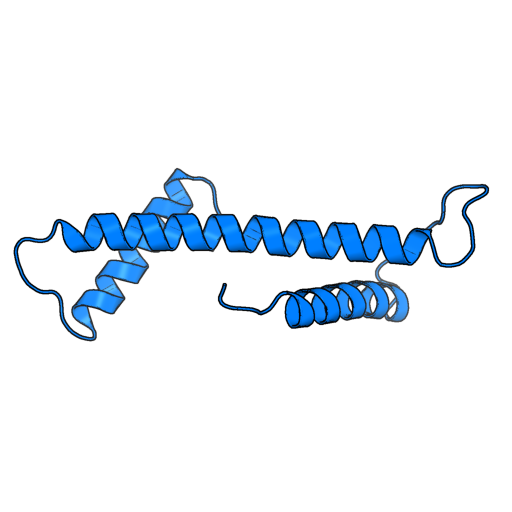3.725 1.00 95.69 91 VAL A C 1
ATOM 741 O O . VAL A 1 91 ? -14.694 -3.238 2.597 1.00 95.69 91 VAL A O 1
ATOM 744 N N . ALA A 1 92 ? -13.009 -3.922 3.922 1.00 95.06 92 ALA A N 1
ATOM 745 C CA . ALA A 1 92 ? -12.122 -4.312 2.827 1.00 95.06 92 ALA A CA 1
ATOM 746 C C . ALA A 1 92 ? -12.788 -5.351 1.915 1.00 95.06 92 ALA A C 1
ATOM 748 O O . ALA A 1 92 ? -12.872 -5.150 0.702 1.00 95.06 92 ALA A O 1
ATOM 749 N N . ARG A 1 93 ? -13.381 -6.402 2.500 1.00 94.94 93 ARG A N 1
ATOM 750 C CA . ARG A 1 93 ? -14.101 -7.440 1.749 1.00 94.94 93 ARG A CA 1
ATOM 751 C C . ARG A 1 93 ? -15.264 -6.872 0.938 1.00 94.94 93 ARG A C 1
ATOM 753 O O . ARG A 1 93 ? -15.420 -7.239 -0.223 1.00 94.94 93 ARG A O 1
ATOM 760 N N . LYS A 1 94 ? -16.070 -5.975 1.518 1.00 93.62 94 LYS A N 1
ATOM 761 C CA . LYS A 1 94 ? -17.194 -5.328 0.812 1.00 93.62 94 LYS A CA 1
ATOM 762 C C . LYS A 1 94 ? -16.731 -4.490 -0.379 1.00 93.62 94 LYS A C 1
ATOM 764 O O . LYS A 1 94 ? -17.436 -4.427 -1.380 1.00 93.62 94 LYS A O 1
ATOM 769 N N . ARG A 1 95 ? -15.551 -3.875 -0.281 1.00 91.81 95 ARG A N 1
ATOM 770 C CA . ARG A 1 95 ? -14.929 -3.092 -1.358 1.00 91.81 95 ARG A CA 1
ATOM 771 C C . ARG A 1 95 ? -14.144 -3.945 -2.364 1.00 91.81 95 ARG A C 1
ATOM 773 O O . ARG A 1 95 ? -13.598 -3.393 -3.313 1.00 91.81 95 ARG A O 1
ATOM 780 N N . GLY A 1 96 ? -14.069 -5.265 -2.169 1.00 92.00 96 GLY A N 1
ATOM 781 C CA . GLY A 1 96 ? -13.233 -6.148 -2.986 1.00 92.00 96 GLY A CA 1
ATOM 782 C C . GLY A 1 96 ? -11.730 -5.889 -2.825 1.00 92.00 96 GLY A C 1
ATOM 783 O O . GLY A 1 96 ? -10.954 -6.265 -3.699 1.00 92.00 96 GLY A O 1
ATOM 784 N N . TYR A 1 97 ? -11.325 -5.233 -1.735 1.00 90.94 97 TYR A N 1
ATOM 785 C CA . TYR A 1 97 ? -9.933 -4.939 -1.415 1.00 90.94 97 TYR A CA 1
ATOM 786 C C . TYR A 1 97 ? -9.308 -6.102 -0.638 1.00 90.94 97 TYR A C 1
ATOM 788 O O . TYR A 1 97 ? -9.947 -6.687 0.243 1.00 90.94 97 TYR A O 1
ATOM 796 N N . ILE A 1 98 ? -8.060 -6.434 -0.965 1.00 88.56 98 ILE A N 1
ATOM 797 C CA . ILE A 1 98 ? -7.299 -7.506 -0.318 1.00 88.56 98 ILE A CA 1
ATOM 798 C C . ILE A 1 98 ? -6.317 -6.854 0.658 1.00 88.56 98 ILE A C 1
ATOM 800 O O . ILE A 1 98 ? -5.497 -6.043 0.238 1.00 88.56 98 ILE A O 1
ATOM 804 N N . LEU A 1 99 ? -6.445 -7.200 1.944 1.00 81.38 99 LEU A N 1
ATOM 805 C CA . LEU A 1 99 ? -5.568 -6.752 3.034 1.00 81.38 99 LEU A CA 1
ATOM 806 C C . LEU A 1 99 ? -4.279 -7.573 3.129 1.00 81.38 99 LEU A C 1
ATOM 808 O O . LEU A 1 99 ? -4.331 -8.784 2.811 1.00 81.38 99 LEU A O 1
#

pLDDT: mean 91.3, std 6.81, range [65.94, 97.25]

Foldseek 3Di:
DVDDLVRLLVVLLCVLVVCVVVVVDDDDDPPPDDPPPSSVVSSVVSSVVVVVLVVVLVVLLVVLVVVQVPDPDDQDDPRSVVSSVVSSVVSCVVVVHDD

Mean predicted aligned error: 5.44 Å

Sequence (99 aa):
MRLSEDKIRRIAERLHDELEQRGLVAYKDPRGATPGAGRAARVKAIYDFIVADLKIEEEIDAEVERILSTYSRELKGTERDVLFRKHKEEVARKRGYIL

Radius of gyration: 19.32 Å; Cα contacts (8 Å, |Δi|>4): 44; chains: 1; bounding box: 42×22×55 Å

Solvent-accessible surface area (backbone atoms only — not comparable to full-atom values): 5818 Å² total; per-residue (Å²): 122,102,61,54,71,71,56,46,45,53,49,22,46,48,51,54,52,52,37,42,74,72,66,77,43,83,87,77,68,63,91,89,60,60,89,64,52,53,56,53,53,52,31,48,52,48,31,52,48,53,54,53,52,52,49,54,52,51,53,41,52,56,49,35,50,58,58,60,67,68,49,94,60,92,71,57,71,70,62,36,54,53,51,46,52,55,44,37,54,52,52,29,54,75,71,73,47,86,130